Protein AF-A0A950JIH5-F1 (afdb_monomer_lite)

pLDDT: mean 81.29, std 16.19, range [45.25, 97.44]

Sequence (112 aa):
MRRAICSSVALLAASCPAAAQSVDLNSLIPAGGATASGRIIELVAILTVLSVAPGLLIMVTSFTRFIVALSFLRSGLGLQSAPANLVLISLSLFMTFFVMTPTFDRAWQNGL

Secondary structure (DSSP, 8-state):
-HHHHHHHHHHHHT----------GGGG--TTSS-HHHHHHHHHHHHHHHHHHHHHHHHHSTHHHHHHHHHHHHHHTT-SS-S-HHHHHHHHHHHHHHHHHHHHHHHHHH--

Foldseek 3Di:
DVVVVVVVVVVVVPPDPPPPPPVPLVVVDDPPDDDSVVVVVVVVVVVVVVVCVVVVVCVVFCLVVQLVVVVVVVVVVVDDCPPHSVVSNVVSVVVRCVVCVVVVVCCVVVPD

Structure (mmCIF, N/CA/C/O backbone):
data_AF-A0A950JIH5-F1
#
_entry.id   AF-A0A950JIH5-F1
#
loop_
_atom_site.group_PDB
_atom_site.id
_atom_site.type_symbol
_atom_site.label_atom_id
_atom_site.label_alt_id
_atom_site.label_comp_id
_atom_site.label_asym_id
_atom_site.label_entity_id
_atom_site.label_seq_id
_atom_site.pdbx_PDB_ins_code
_atom_site.Cartn_x
_atom_site.Cartn_y
_atom_site.Cartn_z
_atom_site.occupancy
_atom_site.B_iso_or_equiv
_atom_site.auth_seq_id
_atom_site.auth_comp_id
_atom_site.auth_asym_id
_atom_site.auth_atom_id
_atom_site.pdbx_PDB_model_num
ATOM 1 N N . MET A 1 1 ? 19.472 -25.166 31.635 1.00 55.38 1 MET A N 1
ATOM 2 C CA . MET A 1 1 ? 20.209 -23.998 31.091 1.00 55.38 1 MET A CA 1
ATOM 3 C C . MET A 1 1 ? 21.126 -24.348 29.914 1.00 55.38 1 MET A C 1
ATOM 5 O O . MET A 1 1 ? 21.025 -23.685 28.896 1.00 55.38 1 MET A O 1
ATOM 9 N N . ARG A 1 2 ? 21.935 -25.420 29.965 1.00 55.59 2 ARG A N 1
ATOM 10 C CA . ARG A 1 2 ? 22.825 -25.822 28.847 1.00 55.59 2 ARG A CA 1
ATOM 11 C C . ARG A 1 2 ? 22.122 -26.140 27.513 1.00 55.59 2 ARG A C 1
ATOM 13 O O . ARG A 1 2 ? 22.641 -25.797 26.462 1.00 55.59 2 ARG A O 1
ATOM 20 N N . ARG A 1 3 ? 20.921 -26.734 27.544 1.00 55.00 3 ARG A N 1
ATOM 21 C CA . ARG A 1 3 ? 20.166 -27.088 26.322 1.00 55.00 3 ARG A CA 1
ATOM 22 C C . ARG A 1 3 ? 19.633 -25.865 25.559 1.00 55.00 3 ARG A C 1
ATOM 24 O O . ARG A 1 3 ? 19.568 -25.911 24.342 1.00 55.00 3 ARG A O 1
ATOM 31 N N . ALA A 1 4 ? 19.333 -24.767 26.260 1.00 58.56 4 ALA A N 1
ATOM 32 C CA . ALA A 1 4 ? 18.848 -23.528 25.644 1.00 58.56 4 ALA A CA 1
ATOM 33 C C . ALA A 1 4 ? 19.955 -22.781 24.882 1.00 58.56 4 ALA A C 1
ATOM 35 O O . ALA A 1 4 ? 19.680 -22.186 23.848 1.00 58.56 4 ALA A O 1
ATOM 36 N N . ILE A 1 5 ? 21.205 -22.879 25.354 1.00 62.25 5 ILE A N 1
ATOM 37 C CA . ILE A 1 5 ? 22.384 -22.297 24.692 1.00 62.25 5 ILE A CA 1
ATOM 38 C C . ILE A 1 5 ? 22.692 -23.041 23.383 1.00 62.25 5 ILE A C 1
ATOM 40 O O . ILE A 1 5 ? 23.028 -22.420 22.381 1.00 62.25 5 ILE A O 1
ATOM 44 N N . CYS A 1 6 ? 22.523 -24.368 23.349 1.00 56.03 6 CYS A N 1
ATOM 45 C CA . CYS A 1 6 ? 22.706 -25.133 22.111 1.00 56.03 6 CYS A CA 1
ATOM 46 C C . CYS A 1 6 ? 21.644 -24.795 21.054 1.00 56.03 6 CYS A C 1
ATOM 48 O O . CYS A 1 6 ? 21.965 -24.737 19.871 1.00 56.03 6 CYS A O 1
ATOM 50 N N . SER A 1 7 ? 20.400 -24.534 21.468 1.00 60.47 7 SER A N 1
ATOM 51 C CA . SER A 1 7 ? 19.323 -24.145 20.551 1.00 60.47 7 SER A CA 1
ATOM 52 C C . SER A 1 7 ? 19.525 -22.746 19.962 1.00 60.47 7 SER A C 1
ATOM 54 O O . SER A 1 7 ? 19.296 -22.560 18.771 1.00 60.47 7 SER A O 1
ATOM 56 N N . SER A 1 8 ? 20.004 -21.775 20.746 1.00 59.12 8 SER A N 1
ATOM 57 C CA . SER A 1 8 ? 20.291 -20.424 20.242 1.00 59.12 8 SER A CA 1
ATOM 58 C C . SER A 1 8 ? 21.519 -20.376 19.325 1.00 59.12 8 SER A C 1
ATOM 60 O O . SER A 1 8 ? 21.496 -19.658 18.329 1.00 59.12 8 SER A O 1
ATOM 62 N N . VAL A 1 9 ? 22.548 -21.192 19.575 1.00 63.62 9 VAL A N 1
ATOM 63 C CA . VAL A 1 9 ? 23.696 -21.336 18.656 1.00 63.62 9 VAL A CA 1
ATOM 64 C C . VAL A 1 9 ? 23.287 -22.008 17.338 1.00 63.62 9 VAL A C 1
ATOM 66 O O . VAL A 1 9 ? 23.736 -21.587 16.274 1.00 63.62 9 VAL A O 1
ATOM 69 N N . ALA A 1 10 ? 22.388 -22.997 17.382 1.00 61.00 10 ALA A N 1
ATOM 70 C CA . ALA A 1 10 ? 21.874 -23.648 16.175 1.00 61.00 10 ALA A CA 1
ATOM 71 C C . ALA A 1 10 ? 21.067 -22.687 15.279 1.00 61.00 10 ALA A C 1
ATOM 73 O O . ALA A 1 10 ? 21.150 -22.773 14.056 1.00 61.00 10 ALA A O 1
ATOM 74 N N . LEU A 1 11 ? 20.340 -21.736 15.876 1.00 58.22 11 LEU A N 1
ATOM 75 C CA . LEU A 1 11 ? 19.611 -20.691 15.148 1.00 58.22 11 LEU A CA 1
ATOM 76 C C . LEU A 1 11 ? 20.540 -19.651 14.501 1.00 58.22 11 LEU A C 1
ATOM 78 O O . LEU A 1 11 ? 20.234 -19.191 13.405 1.00 58.22 11 LEU A O 1
ATOM 82 N N . LEU A 1 12 ? 21.693 -19.328 15.105 1.00 59.28 12 LEU A N 1
ATOM 83 C CA . LEU A 1 12 ? 22.700 -18.485 14.443 1.00 59.28 12 LEU A CA 1
ATOM 84 C C . LEU A 1 12 ? 23.388 -19.207 13.273 1.00 59.28 12 LEU A C 1
ATOM 86 O O . LEU A 1 12 ? 23.667 -18.575 12.256 1.00 59.28 12 LEU A O 1
ATOM 90 N N . ALA A 1 13 ? 23.615 -20.520 13.384 1.00 58.94 13 ALA A N 1
ATOM 91 C CA . ALA A 1 13 ? 24.236 -21.326 12.329 1.00 58.94 13 ALA A CA 1
ATOM 92 C C . ALA A 1 13 ? 23.328 -21.552 11.103 1.00 58.94 13 ALA A C 1
ATOM 94 O O . ALA A 1 13 ? 23.827 -21.849 10.021 1.00 58.94 13 ALA A O 1
ATOM 95 N N . ALA A 1 14 ? 22.010 -21.378 11.250 1.00 55.56 14 ALA A N 1
ATOM 96 C CA . ALA A 1 14 ? 21.043 -21.444 10.151 1.00 55.56 14 ALA A CA 1
ATOM 97 C C . ALA A 1 14 ? 20.928 -20.131 9.351 1.00 55.56 14 ALA A C 1
ATOM 99 O O . ALA A 1 14 ? 20.085 -20.030 8.457 1.00 55.56 14 ALA A O 1
ATOM 100 N N . SER A 1 15 ? 21.778 -19.138 9.641 1.00 51.16 15 SER A N 1
ATOM 101 C CA . SER A 1 15 ? 21.944 -17.944 8.808 1.00 51.16 15 SER A CA 1
ATOM 102 C C . SER A 1 15 ? 22.603 -18.352 7.490 1.00 51.16 15 SER A C 1
ATOM 104 O O . SER A 1 15 ? 23.814 -18.241 7.311 1.00 51.16 15 SER A O 1
ATOM 106 N N . CYS A 1 16 ? 21.800 -18.895 6.579 1.00 60.22 16 CYS A N 1
ATOM 107 C CA . CYS A 1 16 ? 22.198 -19.136 5.203 1.00 60.22 16 CYS A CA 1
ATOM 108 C C . CYS A 1 16 ? 22.729 -17.811 4.630 1.00 60.22 16 CYS A C 1
ATOM 110 O O . CYS A 1 16 ? 22.114 -16.767 4.886 1.00 60.22 16 CYS A O 1
ATOM 112 N N . PRO A 1 17 ? 23.844 -17.802 3.877 1.00 55.94 17 PRO A N 1
ATOM 113 C CA . PRO A 1 17 ? 24.198 -16.616 3.125 1.00 55.94 17 PRO A CA 1
ATOM 114 C C . PRO A 1 17 ? 23.009 -16.328 2.213 1.00 55.94 17 PRO A C 1
ATOM 116 O O . PRO A 1 17 ? 22.615 -17.170 1.406 1.00 55.94 17 PRO A O 1
ATOM 119 N N . ALA A 1 18 ? 22.388 -15.162 2.387 1.00 50.59 18 ALA A N 1
ATOM 120 C CA . ALA A 1 18 ? 21.467 -14.645 1.397 1.00 50.59 18 ALA A CA 1
ATOM 121 C C . ALA A 1 18 ? 22.249 -14.639 0.084 1.00 50.59 18 ALA A C 1
ATOM 123 O O . ALA A 1 18 ? 23.216 -13.887 -0.051 1.00 50.59 18 ALA A O 1
ATOM 124 N N . ALA A 1 19 ? 21.905 -15.548 -0.829 1.00 54.69 19 ALA A N 1
ATOM 125 C CA . ALA A 1 19 ? 22.453 -15.548 -2.168 1.00 54.69 19 ALA A CA 1
ATOM 126 C C . ALA A 1 19 ? 22.103 -14.180 -2.744 1.00 54.69 19 ALA A C 1
ATOM 128 O O . ALA A 1 19 ? 20.945 -13.909 -3.066 1.00 54.69 19 ALA A O 1
ATOM 129 N N . ALA A 1 20 ? 23.086 -13.281 -2.763 1.00 45.25 20 ALA A N 1
ATOM 130 C CA . ALA A 1 20 ? 22.949 -12.005 -3.420 1.00 45.25 20 ALA A CA 1
ATOM 131 C C . ALA A 1 20 ? 22.549 -12.338 -4.852 1.00 45.25 20 ALA A C 1
ATOM 133 O O . ALA A 1 20 ? 2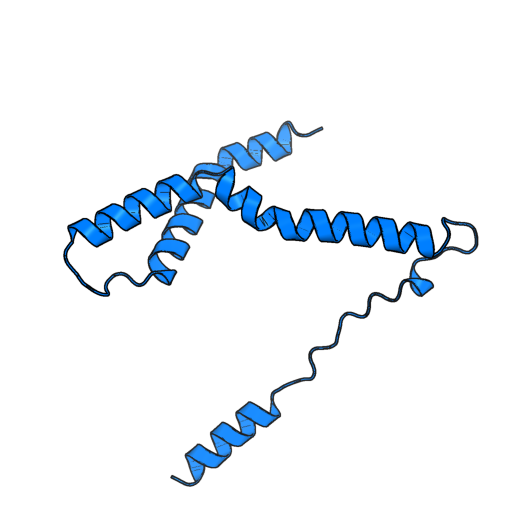3.277 -13.039 -5.555 1.00 45.25 20 ALA A O 1
ATOM 134 N N . GLN A 1 21 ? 21.360 -11.902 -5.252 1.00 57.12 21 GLN A N 1
ATOM 135 C CA . GLN A 1 21 ? 20.902 -12.004 -6.625 1.00 57.12 21 GLN A CA 1
ATOM 136 C C . GLN A 1 21 ? 21.761 -11.026 -7.430 1.00 57.12 21 GLN A C 1
ATOM 138 O O . GLN A 1 21 ? 21.349 -9.905 -7.719 1.00 57.12 21 GLN A O 1
ATOM 143 N N . SER A 1 22 ? 23.010 -11.406 -7.703 1.00 58.69 22 SER A N 1
ATOM 144 C CA . SER A 1 22 ? 23.881 -10.673 -8.600 1.00 58.69 22 SER A CA 1
ATOM 145 C C . SER A 1 22 ? 23.278 -10.855 -9.979 1.00 58.69 22 SER A C 1
ATOM 147 O O . SER A 1 22 ? 23.419 -11.906 -10.604 1.00 58.69 22 SER A O 1
ATOM 149 N N . VAL A 1 23 ? 22.514 -9.857 -10.404 1.00 66.12 23 VAL A N 1
ATOM 150 C CA . VAL A 1 23 ? 21.993 -9.782 -11.760 1.00 66.12 23 VAL A CA 1
ATOM 151 C C . VAL A 1 23 ? 23.214 -9.666 -12.671 1.00 66.12 23 VAL A C 1
ATOM 153 O O . VAL A 1 23 ? 23.795 -8.590 -12.796 1.00 66.12 23 VAL A O 1
ATOM 156 N N . ASP A 1 24 ? 23.658 -10.789 -13.238 1.00 65.62 24 ASP A N 1
ATOM 157 C CA . ASP A 1 24 ? 24.782 -10.815 -14.168 1.00 65.62 24 ASP A CA 1
ATOM 158 C C . ASP A 1 24 ? 24.324 -10.250 -15.512 1.00 65.62 24 ASP A C 1
ATOM 160 O O . ASP A 1 24 ? 23.739 -10.932 -16.358 1.00 65.62 24 ASP A O 1
ATOM 164 N N . LEU A 1 25 ? 24.577 -8.956 -15.675 1.00 64.00 25 LEU A N 1
ATOM 165 C CA . LEU A 1 25 ? 24.204 -8.184 -16.852 1.00 64.00 25 LEU A CA 1
ATOM 166 C C . LEU A 1 25 ? 24.906 -8.673 -18.115 1.00 64.00 25 LEU A C 1
ATOM 168 O O . LEU A 1 25 ? 24.373 -8.47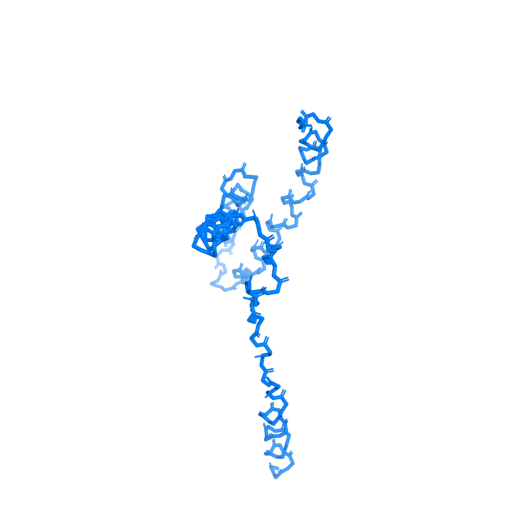0 -19.201 1.00 64.00 25 LEU A O 1
ATOM 172 N N . ASN A 1 26 ? 26.050 -9.350 -17.989 1.00 63.56 26 ASN A N 1
ATOM 173 C CA . ASN A 1 26 ? 26.803 -9.856 -19.130 1.00 63.56 26 ASN A CA 1
ATOM 174 C C . ASN A 1 26 ? 26.108 -11.058 -19.795 1.00 63.56 26 ASN A C 1
ATOM 176 O O . ASN A 1 26 ? 26.208 -11.234 -21.006 1.00 63.56 26 ASN A O 1
ATOM 180 N N . SER A 1 27 ? 25.334 -11.836 -19.029 1.00 64.38 27 SER A N 1
ATOM 181 C CA . SER A 1 27 ? 24.519 -12.949 -19.547 1.00 64.38 27 SER A CA 1
ATOM 182 C C . SER A 1 27 ? 23.274 -12.497 -20.330 1.00 64.38 27 SER A C 1
ATOM 184 O O . SER A 1 27 ? 22.664 -13.289 -21.047 1.00 64.38 27 SER A O 1
ATOM 186 N N . LEU A 1 28 ? 22.906 -11.216 -20.212 1.00 64.56 28 LEU A N 1
ATOM 187 C CA . LEU A 1 28 ? 21.703 -10.616 -20.796 1.00 64.56 28 LEU A CA 1
ATOM 188 C C . LEU A 1 28 ? 21.995 -9.751 -22.037 1.00 64.56 28 LEU A C 1
ATOM 190 O O . LEU A 1 28 ? 21.072 -9.121 -22.552 1.00 64.56 28 LEU A O 1
ATOM 194 N N . ILE A 1 29 ? 23.247 -9.697 -22.516 1.00 62.84 29 ILE A N 1
ATOM 195 C CA . ILE A 1 29 ? 23.664 -8.899 -23.683 1.00 62.84 29 ILE A CA 1
ATOM 196 C C . ILE A 1 29 ? 23.878 -9.827 -24.895 1.00 62.84 29 ILE A C 1
ATOM 198 O O . ILE A 1 29 ? 24.900 -10.510 -24.970 1.00 62.84 29 ILE A O 1
ATOM 202 N N . PRO A 1 30 ? 22.966 -9.849 -25.887 1.00 60.94 30 PRO A N 1
ATOM 203 C CA . PRO A 1 30 ? 23.259 -10.402 -27.205 1.00 60.94 30 PRO A CA 1
ATOM 204 C C . PRO A 1 30 ? 24.383 -9.597 -27.863 1.00 60.94 30 PRO A C 1
ATOM 206 O O . PRO A 1 30 ? 24.361 -8.364 -27.828 1.00 60.94 30 PRO A O 1
ATOM 209 N N . ALA A 1 31 ? 25.345 -10.275 -28.493 1.00 57.62 31 ALA A N 1
ATOM 210 C CA . ALA A 1 31 ? 26.425 -9.641 -29.246 1.00 57.62 31 ALA A CA 1
ATOM 211 C C . ALA A 1 31 ? 25.848 -8.817 -30.419 1.00 57.62 31 ALA A C 1
ATOM 213 O O . ALA A 1 31 ? 25.599 -9.350 -31.496 1.00 57.62 31 ALA A O 1
ATOM 214 N N . GLY A 1 32 ? 25.572 -7.530 -30.184 1.00 59.22 32 GLY A N 1
ATOM 215 C CA . GLY A 1 32 ? 24.980 -6.603 -31.160 1.00 59.22 32 GLY A CA 1
ATOM 216 C C . GLY A 1 32 ? 23.804 -5.758 -30.648 1.00 59.22 32 GLY A C 1
ATOM 217 O O . GLY A 1 32 ? 23.387 -4.836 -31.345 1.00 59.22 32 GLY A O 1
ATOM 218 N N . GLY A 1 33 ? 23.275 -6.038 -29.449 1.00 61.88 33 GLY A N 1
ATOM 219 C CA . GLY A 1 33 ? 22.274 -5.204 -28.765 1.00 61.88 33 GLY A CA 1
ATOM 220 C C . GLY A 1 33 ? 22.903 -4.088 -27.919 1.00 61.88 33 GLY A C 1
ATOM 221 O O . GLY A 1 33 ? 24.120 -4.052 -27.762 1.00 61.88 33 GLY A O 1
ATOM 222 N N . ALA A 1 34 ? 22.071 -3.175 -27.397 1.00 59.91 34 ALA A N 1
ATOM 223 C CA . ALA A 1 34 ? 22.454 -1.996 -26.606 1.00 59.91 34 ALA A CA 1
ATOM 224 C C . ALA A 1 34 ? 23.689 -2.215 -25.709 1.00 59.91 34 ALA A C 1
ATOM 226 O O . ALA A 1 34 ? 23.807 -3.235 -25.031 1.00 59.91 34 ALA A O 1
ATOM 227 N N . THR A 1 35 ? 24.599 -1.233 -25.691 1.00 74.06 35 THR A N 1
ATOM 228 C CA . THR A 1 35 ? 25.821 -1.273 -24.875 1.00 74.06 35 THR A CA 1
ATOM 229 C C . THR A 1 35 ? 25.491 -1.618 -23.419 1.00 74.06 35 THR A C 1
ATOM 231 O O . THR A 1 35 ? 24.436 -1.229 -22.915 1.00 74.06 35 THR A O 1
ATOM 234 N N . ALA A 1 36 ? 26.390 -2.319 -22.716 1.00 73.19 36 ALA A N 1
ATOM 235 C CA . ALA A 1 36 ? 26.191 -2.702 -21.310 1.00 73.19 36 ALA A CA 1
ATOM 236 C C . ALA A 1 36 ? 25.716 -1.520 -20.436 1.00 73.19 36 ALA A C 1
ATOM 238 O O . ALA A 1 36 ? 24.839 -1.673 -19.588 1.00 73.19 36 ALA A O 1
ATOM 239 N N . SER A 1 37 ? 26.217 -0.314 -20.722 1.00 79.94 37 SER A N 1
ATOM 240 C CA . SER A 1 37 ? 25.800 0.942 -20.093 1.00 79.94 37 SER A CA 1
ATOM 241 C C . SER A 1 37 ? 24.316 1.279 -20.295 1.00 79.94 37 SER A C 1
ATOM 243 O O . SER A 1 37 ? 23.665 1.718 -19.352 1.00 79.94 37 SER A O 1
ATOM 245 N N . GLY A 1 38 ? 23.753 1.055 -21.487 1.00 83.69 38 GLY A N 1
ATOM 246 C CA . GLY A 1 38 ? 22.334 1.306 -21.770 1.00 83.69 38 GLY A CA 1
ATOM 247 C C . GLY A 1 38 ? 21.404 0.392 -20.969 1.00 83.69 38 GLY A C 1
ATOM 248 O O . GLY A 1 38 ? 20.421 0.861 -20.396 1.00 83.69 38 GLY A O 1
ATOM 249 N N . ARG A 1 39 ? 21.759 -0.892 -20.841 1.00 80.88 39 ARG A N 1
ATOM 250 C CA . ARG A 1 39 ? 20.993 -1.863 -20.042 1.00 80.88 39 ARG A CA 1
ATOM 251 C C . ARG A 1 39 ? 21.071 -1.579 -18.541 1.00 80.88 39 ARG A C 1
ATOM 253 O O . ARG A 1 39 ? 20.074 -1.738 -17.840 1.00 80.88 39 ARG A O 1
ATOM 260 N N . ILE A 1 40 ? 22.231 -1.131 -18.048 1.00 85.50 40 ILE A N 1
ATOM 261 C CA . ILE A 1 40 ? 22.389 -0.686 -16.654 1.00 85.50 40 ILE A CA 1
ATOM 262 C C . ILE A 1 40 ? 21.438 0.480 -16.365 1.00 85.50 40 ILE A C 1
ATOM 264 O O . ILE A 1 40 ? 20.734 0.454 -15.359 1.00 85.50 40 ILE A O 1
ATOM 268 N N . ILE A 1 41 ? 21.373 1.474 -17.255 1.00 89.44 41 ILE A N 1
ATOM 269 C CA . ILE A 1 41 ? 20.487 2.636 -17.089 1.00 89.44 41 ILE A CA 1
ATOM 270 C C . ILE A 1 41 ? 19.009 2.216 -17.110 1.00 89.44 41 ILE A C 1
ATOM 272 O O . ILE A 1 41 ? 18.245 2.665 -16.258 1.00 89.44 41 ILE A O 1
ATOM 276 N N . GLU A 1 42 ? 18.608 1.329 -18.026 1.00 87.50 42 GLU A N 1
ATOM 277 C CA . GLU A 1 42 ? 17.242 0.779 -18.095 1.00 87.50 42 GLU A CA 1
ATOM 278 C C . GLU A 1 42 ? 16.845 0.075 -16.786 1.00 87.50 42 GLU A C 1
ATOM 280 O O . GLU A 1 42 ? 15.776 0.333 -16.228 1.00 87.50 42 GLU A O 1
ATOM 285 N N . LEU A 1 43 ? 17.726 -0.774 -16.251 1.00 90.12 43 LEU A N 1
ATOM 286 C CA . LEU A 1 43 ? 17.474 -1.476 -14.994 1.00 90.12 43 LEU A CA 1
ATOM 287 C C . LEU A 1 43 ? 17.405 -0.525 -13.804 1.00 90.12 43 LEU A C 1
ATOM 289 O O . LEU A 1 43 ? 16.510 -0.663 -12.972 1.00 90.12 43 LEU A O 1
ATOM 293 N N . VAL A 1 44 ? 18.302 0.460 -13.732 1.00 91.31 44 VAL A N 1
ATOM 294 C CA . VAL A 1 44 ? 18.250 1.495 -12.693 1.00 91.31 44 VAL A CA 1
ATOM 295 C C . VAL A 1 44 ? 16.931 2.267 -12.777 1.00 91.31 44 VAL A C 1
ATOM 297 O O . VAL A 1 44 ? 16.304 2.505 -11.743 1.00 91.31 44 VAL A O 1
ATOM 300 N N . ALA A 1 45 ? 16.454 2.597 -13.980 1.00 92.50 45 ALA A N 1
ATOM 301 C CA . ALA A 1 45 ? 15.174 3.275 -14.166 1.00 92.50 45 ALA A CA 1
ATOM 302 C C . ALA A 1 45 ? 13.991 2.427 -13.660 1.00 92.50 45 ALA A C 1
ATOM 304 O O . ALA A 1 45 ? 13.186 2.919 -12.866 1.00 92.50 45 ALA A O 1
ATOM 305 N N . ILE A 1 46 ? 13.912 1.144 -14.035 1.00 93.81 46 ILE A N 1
ATOM 306 C CA . ILE A 1 46 ? 12.838 0.238 -13.583 1.00 93.81 46 ILE A CA 1
ATOM 307 C C . ILE A 1 46 ? 12.884 0.032 -12.065 1.00 93.81 46 ILE A C 1
ATOM 309 O O . ILE A 1 46 ? 11.846 0.106 -11.406 1.00 93.81 46 ILE A O 1
ATOM 313 N N . LEU A 1 47 ? 14.070 -0.187 -11.488 1.00 93.75 47 LEU A N 1
ATOM 314 C CA . LEU A 1 47 ? 14.234 -0.352 -10.040 1.00 93.75 47 LEU A CA 1
ATOM 315 C C . LEU A 1 47 ? 13.809 0.903 -9.274 1.00 93.75 47 LEU A C 1
ATOM 317 O O . LEU A 1 47 ? 13.173 0.799 -8.225 1.00 93.75 47 LEU A O 1
ATOM 321 N N . THR A 1 48 ? 14.104 2.083 -9.820 1.00 94.25 48 THR A N 1
ATOM 322 C CA . THR A 1 48 ? 13.672 3.357 -9.234 1.00 94.25 48 THR A CA 1
ATOM 323 C C . THR A 1 48 ? 12.147 3.447 -9.196 1.00 94.25 48 THR A C 1
ATOM 325 O O . THR A 1 48 ? 11.573 3.750 -8.149 1.00 94.25 48 THR A O 1
ATOM 328 N N . VAL A 1 49 ? 11.471 3.117 -10.302 1.00 94.69 49 VAL A N 1
ATOM 329 C CA . VAL A 1 49 ? 10.000 3.100 -10.363 1.00 94.69 49 VAL A CA 1
ATOM 330 C C . VAL A 1 49 ? 9.419 2.063 -9.395 1.00 94.69 49 VAL A C 1
ATOM 332 O O . VAL A 1 49 ? 8.497 2.375 -8.638 1.00 94.69 49 VAL A O 1
ATOM 335 N N . LEU A 1 50 ? 9.986 0.855 -9.353 1.00 93.75 50 LEU A N 1
ATOM 336 C CA . LEU A 1 50 ? 9.515 -0.230 -8.491 1.00 93.75 50 LEU A CA 1
ATOM 337 C C . LEU A 1 50 ? 9.681 0.089 -6.997 1.00 93.75 50 LEU A C 1
ATOM 339 O O . LEU A 1 50 ? 8.830 -0.287 -6.195 1.00 93.75 50 LEU A O 1
ATOM 343 N N . SER A 1 51 ? 10.731 0.822 -6.618 1.00 94.75 51 SER A N 1
ATOM 344 C CA . SER A 1 51 ? 10.946 1.247 -5.231 1.00 94.75 51 SER A CA 1
ATOM 345 C C . SER A 1 51 ? 9.915 2.277 -4.757 1.00 94.75 51 SER A C 1
ATOM 347 O O . SER A 1 51 ? 9.584 2.305 -3.572 1.00 94.75 51 SER A O 1
ATOM 349 N N . VAL A 1 52 ? 9.413 3.129 -5.655 1.00 95.88 52 VAL A N 1
ATOM 350 C CA . VAL A 1 52 ? 8.397 4.150 -5.338 1.00 95.88 52 VAL A CA 1
ATOM 351 C C . VAL A 1 52 ? 6.977 3.569 -5.401 1.00 95.88 52 VAL A C 1
ATOM 353 O O . VAL A 1 52 ? 6.087 4.009 -4.666 1.00 95.88 52 VAL A O 1
ATOM 356 N N . ALA A 1 53 ? 6.770 2.533 -6.219 1.00 94.00 53 ALA A N 1
ATOM 357 C CA . ALA A 1 53 ? 5.488 1.860 -6.418 1.00 94.00 53 ALA A CA 1
ATOM 358 C C . ALA A 1 53 ? 4.728 1.468 -5.127 1.00 94.00 53 ALA A C 1
ATOM 360 O O . ALA A 1 53 ? 3.540 1.789 -5.049 1.00 94.00 53 ALA A O 1
ATOM 361 N N . PRO A 1 54 ? 5.326 0.837 -4.091 1.00 90.19 54 PRO A N 1
ATOM 362 C CA . PRO A 1 54 ? 4.577 0.439 -2.894 1.00 90.19 54 PRO A CA 1
ATOM 363 C C . PRO A 1 54 ? 4.035 1.637 -2.101 1.00 90.19 54 PRO A C 1
ATOM 365 O O . PRO A 1 54 ? 2.931 1.571 -1.561 1.00 90.19 54 PRO A O 1
ATOM 368 N N . GLY A 1 55 ? 4.770 2.753 -2.067 1.00 93.62 55 GLY A N 1
ATOM 369 C CA . GLY A 1 55 ? 4.303 3.987 -1.431 1.00 93.62 55 GLY A CA 1
ATOM 370 C C . GLY A 1 55 ? 3.147 4.626 -2.201 1.00 93.62 55 GLY A C 1
ATOM 371 O O . GLY A 1 55 ? 2.148 5.030 -1.604 1.00 93.62 55 GLY A O 1
ATOM 372 N N . LEU A 1 56 ? 3.242 4.655 -3.534 1.00 93.69 56 LEU A N 1
ATOM 373 C CA . LEU A 1 56 ? 2.160 5.150 -4.389 1.00 93.69 56 LEU A CA 1
ATOM 374 C C . LEU A 1 56 ? 0.900 4.293 -4.282 1.00 93.69 56 LEU A C 1
ATOM 376 O O . LEU A 1 56 ? -0.194 4.847 -4.218 1.00 93.69 56 LEU A O 1
ATOM 380 N N . LEU A 1 57 ? 1.041 2.969 -4.196 1.00 92.56 57 LEU A N 1
ATOM 381 C CA . LEU A 1 57 ? -0.086 2.057 -3.997 1.00 92.56 57 LEU A CA 1
ATOM 382 C C . LEU A 1 57 ? -0.855 2.429 -2.724 1.00 92.56 57 LEU A C 1
ATOM 384 O O . LEU A 1 57 ? -2.077 2.548 -2.744 1.00 92.56 57 LEU A O 1
ATOM 388 N N . ILE A 1 58 ? -0.150 2.701 -1.628 1.00 94.69 58 ILE A N 1
ATOM 389 C CA . ILE A 1 58 ? -0.772 3.120 -0.368 1.00 94.69 58 ILE A CA 1
ATOM 390 C C . ILE A 1 58 ? -1.458 4.495 -0.495 1.00 94.69 58 ILE A C 1
ATOM 392 O O . ILE A 1 58 ? -2.569 4.678 0.005 1.00 94.69 58 ILE A O 1
ATOM 396 N N . MET A 1 59 ? -0.821 5.449 -1.177 1.00 94.56 59 MET A N 1
ATOM 397 C CA . MET A 1 59 ? -1.301 6.833 -1.305 1.00 94.56 59 MET A CA 1
ATOM 398 C C . MET A 1 59 ? -2.509 6.979 -2.241 1.00 94.56 59 MET A C 1
ATOM 400 O O . MET A 1 59 ? -3.410 7.765 -1.958 1.00 94.56 59 MET A O 1
ATOM 404 N N . VAL A 1 60 ? -2.529 6.239 -3.352 1.00 94.69 60 VAL A N 1
ATOM 405 C CA . VAL A 1 60 ? -3.556 6.343 -4.406 1.00 94.69 60 VAL A CA 1
ATOM 406 C C . VAL A 1 60 ? -4.785 5.477 -4.100 1.00 94.69 60 VAL A C 1
ATOM 408 O O . VAL A 1 60 ? -5.848 5.670 -4.688 1.00 94.69 60 VAL A O 1
ATOM 411 N N . THR A 1 61 ? -4.681 4.536 -3.160 1.00 95.94 61 THR A N 1
ATOM 412 C CA . THR A 1 61 ? -5.791 3.647 -2.786 1.00 95.94 61 THR A CA 1
ATOM 413 C C . THR A 1 61 ? -6.540 4.115 -1.533 1.00 95.94 61 THR A C 1
ATOM 415 O O . THR A 1 61 ? -6.218 5.115 -0.895 1.00 95.94 61 THR A O 1
ATOM 418 N N . SER A 1 62 ? -7.571 3.362 -1.138 1.00 95.06 62 SER A N 1
ATOM 419 C CA . SER A 1 62 ? -8.360 3.611 0.072 1.00 95.06 62 SER A CA 1
ATOM 420 C C . SER A 1 62 ? -7.626 3.289 1.381 1.00 95.06 62 SER A C 1
ATOM 422 O O . SER A 1 62 ? -8.207 3.496 2.450 1.00 95.06 62 SER A O 1
ATOM 424 N N . PHE A 1 63 ? -6.375 2.811 1.334 1.00 97.12 63 PHE A N 1
ATOM 425 C CA . PHE A 1 63 ? -5.609 2.434 2.527 1.00 97.12 63 PHE A CA 1
ATOM 426 C C . PHE A 1 63 ? -5.537 3.564 3.552 1.00 97.12 63 PHE A C 1
ATOM 428 O O . PHE A 1 63 ? -5.881 3.358 4.718 1.00 97.12 63 PHE A O 1
ATOM 435 N N . THR A 1 64 ? -5.167 4.772 3.112 1.00 95.69 64 THR A N 1
ATOM 436 C CA . THR A 1 64 ? -5.034 5.951 3.983 1.00 95.69 64 THR A CA 1
ATOM 437 C C . THR A 1 64 ? -6.341 6.271 4.711 1.00 95.69 64 THR A C 1
ATOM 439 O O . THR A 1 64 ? -6.338 6.644 5.882 1.00 95.69 64 THR A O 1
ATOM 442 N N . ARG A 1 65 ? -7.491 6.056 4.062 1.00 96.06 65 ARG A N 1
ATOM 443 C CA . ARG A 1 65 ? -8.800 6.310 4.676 1.00 96.06 65 ARG A CA 1
ATOM 444 C C . ARG A 1 65 ? -9.128 5.288 5.763 1.00 96.06 65 ARG A C 1
ATOM 446 O O . ARG A 1 65 ? -9.590 5.673 6.836 1.00 96.06 65 ARG A O 1
ATOM 453 N N . PHE A 1 66 ? -8.865 4.007 5.506 1.00 97.44 66 PHE A N 1
ATOM 454 C CA . PHE A 1 66 ? -9.105 2.946 6.485 1.00 97.44 66 PHE A CA 1
ATOM 455 C C . PHE A 1 66 ? -8.181 3.060 7.697 1.00 97.44 66 PHE A C 1
ATOM 457 O O . PHE A 1 66 ? -8.663 2.992 8.827 1.00 97.44 66 PHE A O 1
ATOM 464 N N . ILE A 1 67 ? -6.879 3.284 7.494 1.00 96.19 67 ILE A N 1
ATOM 465 C CA . ILE A 1 67 ? -5.933 3.381 8.615 1.00 96.19 67 ILE A CA 1
ATOM 466 C C . ILE A 1 67 ? -6.225 4.591 9.508 1.00 96.19 67 ILE A C 1
ATOM 468 O O . ILE A 1 67 ? -6.130 4.477 10.728 1.00 96.19 67 ILE A O 1
ATOM 472 N N . VAL A 1 68 ? -6.645 5.725 8.935 1.00 95.50 68 VAL A N 1
ATOM 473 C CA . VAL A 1 68 ? -7.029 6.920 9.704 1.00 95.50 68 VAL A CA 1
ATOM 474 C C . VAL A 1 68 ? -8.307 6.670 10.503 1.00 95.50 68 VAL A C 1
ATOM 476 O O . VAL A 1 68 ? -8.335 6.951 11.699 1.00 95.50 68 VAL A O 1
ATOM 479 N N . ALA A 1 69 ? -9.338 6.079 9.891 1.00 95.69 69 ALA A N 1
ATOM 480 C CA . ALA A 1 69 ? -10.583 5.754 10.591 1.00 95.69 69 ALA A CA 1
ATOM 481 C C . ALA A 1 69 ? -10.347 4.785 11.764 1.00 95.69 69 ALA A C 1
ATOM 483 O O . ALA A 1 69 ? -10.803 5.030 12.882 1.00 95.69 69 ALA A O 1
ATOM 484 N N . LEU A 1 70 ? -9.571 3.722 11.536 1.00 94.69 70 LEU A N 1
ATOM 485 C CA . LEU A 1 70 ? -9.212 2.756 12.576 1.00 94.69 70 LEU A CA 1
ATOM 486 C C . LEU A 1 70 ? -8.290 3.365 13.648 1.00 94.69 70 LEU A C 1
ATOM 488 O O . LEU A 1 70 ? -8.393 3.013 14.823 1.00 94.69 70 LEU A O 1
ATOM 492 N N . SER A 1 71 ? -7.423 4.311 13.279 1.00 92.44 71 SER A N 1
ATOM 493 C CA . SER A 1 71 ? -6.573 5.037 14.233 1.00 92.44 71 SER A CA 1
ATOM 494 C C . SER A 1 71 ? -7.382 5.965 15.132 1.00 92.44 71 SER A C 1
ATOM 496 O O . SER A 1 71 ? -7.128 6.009 16.335 1.00 92.44 71 SER A O 1
ATOM 498 N N . PHE A 1 72 ? -8.381 6.664 14.587 1.00 93.00 72 PHE A N 1
ATOM 499 C CA . PHE A 1 72 ? -9.305 7.453 15.399 1.00 93.00 72 PHE A CA 1
ATOM 500 C C . PHE A 1 72 ? -10.138 6.575 16.322 1.00 93.00 72 PHE A C 1
ATOM 502 O O . PHE A 1 72 ? -10.295 6.918 17.492 1.00 93.00 72 PHE A O 1
ATOM 509 N N . LEU A 1 73 ? -10.597 5.417 15.837 1.00 92.69 73 LEU A N 1
ATOM 510 C CA . LEU A 1 73 ? -11.287 4.446 16.680 1.00 92.69 73 LEU A CA 1
ATOM 511 C C . LEU A 1 73 ? -10.398 4.000 17.848 1.00 92.69 73 LEU A C 1
ATOM 513 O O . LEU A 1 73 ? -10.847 4.023 18.990 1.00 92.69 73 LEU A O 1
ATOM 517 N N . ARG A 1 74 ? -9.121 3.677 17.595 1.00 90.44 74 ARG A N 1
ATOM 518 C CA . ARG A 1 74 ? -8.162 3.326 18.656 1.00 90.44 74 ARG A CA 1
ATOM 519 C C . ARG A 1 74 ? -8.018 4.443 19.690 1.00 90.44 74 ARG A C 1
ATOM 521 O O . ARG A 1 74 ? -8.096 4.167 20.882 1.00 90.44 74 ARG A O 1
ATOM 528 N N . SER A 1 75 ? -7.825 5.686 19.252 1.00 89.25 75 SER A N 1
ATOM 529 C CA . SER A 1 75 ? -7.716 6.831 20.166 1.00 89.25 75 SER A CA 1
ATOM 530 C C . SER A 1 75 ? -8.996 7.042 20.982 1.00 89.25 75 SER A C 1
ATOM 532 O O . SER A 1 75 ? -8.918 7.368 22.163 1.00 89.25 75 SER A O 1
ATOM 534 N N . GLY A 1 76 ? -10.164 6.803 20.380 1.00 88.75 76 GLY A N 1
ATOM 535 C CA . GLY A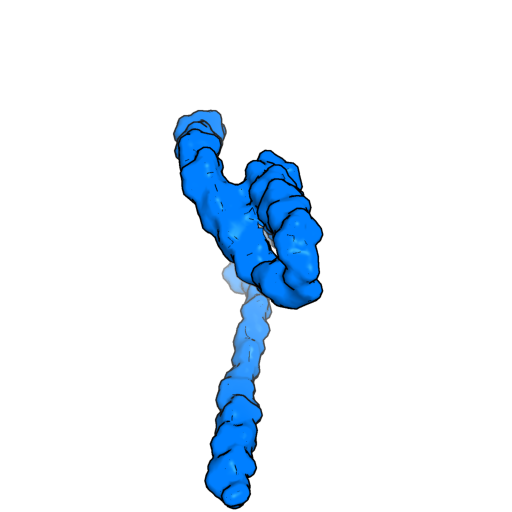 1 76 ? -11.462 6.902 21.048 1.00 88.75 76 GLY A CA 1
ATOM 536 C C . GLY A 1 76 ? -11.711 5.830 22.115 1.00 88.75 76 GLY A C 1
ATOM 537 O O . GLY A 1 76 ? -12.474 6.077 23.042 1.00 88.75 76 GLY A O 1
ATOM 538 N N . LEU A 1 77 ? -11.050 4.667 22.032 1.00 89.06 77 LEU A N 1
ATOM 539 C CA . LEU A 1 77 ? -11.171 3.592 23.029 1.00 89.06 77 LEU A CA 1
ATOM 540 C C . LEU A 1 77 ? -10.401 3.873 24.332 1.00 89.06 77 LEU A C 1
ATOM 542 O O . LEU A 1 77 ? -10.600 3.160 25.312 1.00 89.06 77 LEU A O 1
ATOM 546 N N . GLY A 1 78 ? -9.507 4.868 24.366 1.00 84.44 78 GLY A N 1
ATOM 547 C CA . GLY A 1 78 ? -8.744 5.229 25.571 1.00 84.44 78 GLY A CA 1
ATOM 548 C C . GLY A 1 78 ? -7.734 4.171 26.048 1.00 84.44 78 GLY A C 1
ATOM 549 O O . GLY A 1 78 ? -7.162 4.305 27.128 1.00 84.44 78 GLY A O 1
ATOM 550 N N . LEU A 1 79 ? -7.492 3.121 25.256 1.00 83.88 79 LEU A N 1
ATOM 551 C CA . LEU A 1 79 ? -6.544 2.048 25.561 1.00 83.88 79 LEU A CA 1
ATOM 552 C C . LEU A 1 79 ? -5.145 2.415 25.040 1.00 83.88 79 LEU A C 1
ATOM 554 O O . LEU A 1 79 ? -4.977 2.763 23.873 1.00 83.88 79 LEU A O 1
ATOM 558 N N . GLN A 1 80 ? -4.118 2.324 25.891 1.00 73.69 80 GLN A N 1
ATOM 559 C CA . GLN A 1 80 ? -2.782 2.853 25.563 1.00 73.69 80 GLN A CA 1
ATOM 560 C C . GLN A 1 80 ? -1.995 2.031 24.5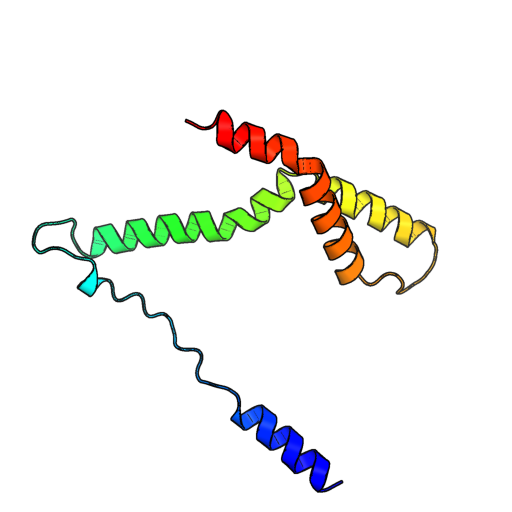28 1.00 73.69 80 GLN A C 1
ATOM 562 O O . GLN A 1 80 ? -1.118 2.569 23.858 1.00 73.69 80 GLN A O 1
ATOM 567 N N . SER A 1 81 ? -2.288 0.742 24.370 1.00 74.44 81 SER A N 1
ATOM 568 C CA . SER A 1 81 ? -1.472 -0.157 23.534 1.00 74.44 81 SER A CA 1
ATOM 569 C C . SER A 1 81 ? -2.276 -1.167 22.719 1.00 74.44 81 SER A C 1
ATOM 571 O O . SER A 1 81 ? -1.716 -1.849 21.859 1.00 74.44 81 SER A O 1
ATOM 573 N N . ALA A 1 82 ? -3.588 -1.240 22.943 1.00 83.56 82 ALA A N 1
ATOM 574 C CA . ALA A 1 82 ? -4.490 -2.077 22.171 1.00 83.56 82 ALA A CA 1
ATOM 575 C C . ALA A 1 82 ? -5.339 -1.202 21.236 1.00 83.56 82 ALA A C 1
ATOM 577 O O . ALA A 1 82 ? -5.917 -0.221 21.706 1.00 83.56 82 ALA A O 1
ATOM 578 N N . PRO A 1 83 ? -5.479 -1.550 19.945 1.00 79.88 83 PRO A N 1
ATOM 579 C CA . PRO A 1 83 ? -4.764 -2.579 19.173 1.00 79.88 83 PRO A CA 1
ATOM 580 C C . PRO A 1 83 ? -3.358 -2.132 18.715 1.00 79.88 83 PRO A C 1
ATOM 582 O O . PRO A 1 83 ? -3.134 -0.947 18.463 1.00 79.88 83 PRO A O 1
ATOM 585 N N . ALA A 1 84 ? -2.420 -3.078 18.556 1.00 92.00 84 ALA A N 1
ATOM 586 C CA . ALA A 1 84 ? -1.057 -2.800 18.084 1.00 92.00 84 ALA A CA 1
ATOM 587 C C . ALA A 1 84 ? -1.041 -2.200 16.663 1.00 92.00 84 ALA A C 1
ATOM 589 O O . ALA A 1 84 ? -1.852 -2.577 15.818 1.00 92.00 84 ALA A O 1
ATOM 590 N N . ASN A 1 85 ? -0.074 -1.322 16.364 1.00 91.62 85 ASN A N 1
ATOM 591 C CA . ASN A 1 85 ? 0.010 -0.626 15.069 1.00 91.62 85 ASN A CA 1
ATOM 592 C C . ASN A 1 85 ? 0.035 -1.592 13.867 1.00 91.62 85 ASN A C 1
ATOM 594 O O . ASN A 1 85 ? -0.651 -1.379 12.874 1.00 91.62 85 ASN A O 1
ATOM 598 N N . LEU A 1 86 ? 0.759 -2.709 13.994 1.00 94.19 86 LEU A N 1
ATOM 599 C CA . LEU A 1 86 ? 0.830 -3.740 12.956 1.00 94.19 86 LEU A CA 1
ATOM 600 C C . LEU A 1 86 ? -0.552 -4.343 12.650 1.00 94.19 86 LEU A C 1
ATOM 602 O O . LEU A 1 86 ? -0.870 -4.575 11.489 1.00 94.19 86 LEU A O 1
ATOM 606 N N . VAL A 1 87 ? -1.398 -4.523 13.669 1.00 94.75 87 VAL A N 1
ATOM 607 C CA . VAL A 1 87 ? -2.766 -5.042 13.499 1.00 94.75 87 VAL A CA 1
ATOM 608 C C . VAL A 1 87 ? -3.644 -4.039 12.756 1.00 94.75 87 VAL A C 1
ATOM 610 O O . VAL A 1 87 ? -4.418 -4.432 11.892 1.00 94.75 87 VAL A O 1
ATOM 613 N N . LEU A 1 88 ? -3.518 -2.742 13.052 1.00 94.50 88 LEU A N 1
ATOM 614 C CA . LEU A 1 88 ? -4.264 -1.710 12.323 1.00 94.50 88 LEU A CA 1
ATOM 615 C C . LEU A 1 88 ? -3.856 -1.662 10.849 1.00 94.50 88 LEU A C 1
ATOM 617 O O . LEU A 1 88 ? -4.725 -1.583 9.984 1.00 94.50 88 LEU A O 1
ATOM 621 N N . ILE A 1 89 ? -2.551 -1.758 10.579 1.00 95.50 89 ILE A N 1
ATOM 622 C CA . ILE A 1 89 ? -1.995 -1.785 9.223 1.00 95.50 89 ILE A CA 1
ATOM 623 C C . ILE A 1 89 ? -2.468 -3.031 8.466 1.00 95.50 89 ILE A C 1
ATOM 625 O O . ILE A 1 89 ? -2.853 -2.929 7.304 1.00 95.50 89 ILE A O 1
ATOM 629 N N . SER A 1 90 ? -2.472 -4.209 9.095 1.00 96.19 90 SER A N 1
ATOM 630 C CA . SER A 1 90 ? -2.924 -5.434 8.427 1.00 96.19 90 SER A CA 1
ATOM 631 C C . SER A 1 90 ? -4.425 -5.400 8.129 1.00 96.19 90 SER A C 1
ATOM 633 O O . SER A 1 90 ? -4.830 -5.742 7.015 1.00 96.19 90 SER A O 1
ATOM 635 N N . LEU A 1 91 ? -5.245 -4.914 9.068 1.00 96.12 91 LEU A N 1
ATOM 636 C CA . LEU A 1 91 ? -6.681 -4.719 8.851 1.00 96.12 91 LEU A CA 1
ATOM 637 C C . LEU A 1 91 ? -6.951 -3.726 7.718 1.00 96.12 91 LEU A C 1
ATOM 639 O O . LEU A 1 91 ? -7.796 -3.992 6.863 1.00 96.12 91 LEU A O 1
ATOM 643 N N . SER A 1 92 ? -6.244 -2.593 7.691 1.00 96.62 92 SER A N 1
ATOM 644 C CA . SER A 1 92 ? -6.443 -1.581 6.650 1.00 96.62 92 SER A 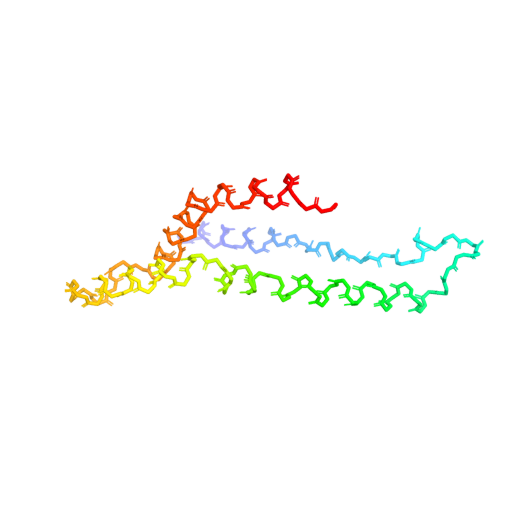CA 1
ATOM 645 C C . SER A 1 92 ? -6.024 -2.092 5.275 1.00 96.62 92 SER A C 1
ATOM 647 O O . SER A 1 92 ? -6.692 -1.796 4.283 1.00 96.62 92 SER A O 1
ATOM 649 N N . LEU A 1 93 ? -4.960 -2.892 5.200 1.00 95.56 93 LEU A N 1
ATOM 650 C CA . LEU A 1 93 ? -4.473 -3.481 3.955 1.00 95.56 93 LEU A CA 1
ATOM 651 C C . LEU A 1 93 ? -5.445 -4.546 3.419 1.00 95.56 93 LEU A C 1
ATOM 653 O O . LEU A 1 93 ? -5.782 -4.527 2.236 1.00 95.56 93 LEU A O 1
ATOM 657 N N . PHE A 1 94 ? -5.993 -5.390 4.299 1.00 96.19 94 PHE A N 1
ATOM 658 C CA . PHE A 1 94 ? -7.029 -6.362 3.938 1.00 96.19 94 PHE A CA 1
ATOM 659 C C . PHE A 1 94 ? -8.320 -5.686 3.449 1.00 96.19 94 PHE A C 1
ATOM 661 O O . PHE A 1 94 ? -8.832 -6.023 2.382 1.00 96.19 94 PHE A O 1
ATOM 668 N N . MET A 1 95 ? -8.806 -4.676 4.179 1.00 96.75 95 MET A N 1
ATOM 669 C CA . MET A 1 95 ? -9.985 -3.896 3.776 1.00 96.75 95 MET A CA 1
ATOM 670 C C . MET A 1 95 ? -9.773 -3.174 2.444 1.00 96.75 95 MET A C 1
ATOM 672 O O . MET A 1 95 ? -10.689 -3.093 1.629 1.00 96.75 95 MET A O 1
ATOM 676 N N . THR A 1 96 ? -8.555 -2.689 2.192 1.00 96.44 96 THR A N 1
ATOM 677 C CA . THR A 1 96 ? -8.213 -2.041 0.922 1.00 96.44 96 THR A CA 1
ATOM 678 C C . THR A 1 96 ? -8.312 -3.016 -0.239 1.00 96.44 96 THR A C 1
ATOM 680 O O . THR A 1 96 ? -8.990 -2.693 -1.207 1.00 96.44 96 THR A O 1
ATOM 683 N N . PHE A 1 97 ? -7.709 -4.205 -0.149 1.00 94.69 97 PHE A N 1
ATOM 684 C CA . PHE A 1 97 ? -7.814 -5.202 -1.221 1.00 94.69 97 PHE A CA 1
ATOM 685 C C . PHE A 1 97 ? -9.258 -5.645 -1.466 1.00 94.69 97 PHE A C 1
ATOM 687 O O . PHE A 1 97 ? -9.697 -5.698 -2.615 1.00 94.69 97 PHE A O 1
ATOM 694 N N . PHE A 1 98 ? -10.016 -5.886 -0.395 1.00 95.19 98 PHE A N 1
ATOM 695 C CA . PHE A 1 98 ? -11.422 -6.265 -0.501 1.00 95.19 98 PHE A CA 1
ATOM 696 C C . PHE A 1 98 ? -12.248 -5.202 -1.244 1.00 95.19 98 PHE A C 1
ATOM 698 O O . PHE A 1 98 ? -12.969 -5.520 -2.186 1.00 95.19 98 PHE A O 1
ATOM 705 N N . VAL A 1 99 ? -12.098 -3.925 -0.882 1.00 96.31 99 VAL A N 1
ATOM 706 C CA . VAL A 1 99 ? -12.880 -2.833 -1.487 1.00 96.31 99 VAL A CA 1
ATOM 707 C C . VAL A 1 99 ? -12.364 -2.421 -2.871 1.00 96.31 99 VAL A C 1
ATOM 709 O O . VAL A 1 99 ? -13.156 -1.992 -3.707 1.00 96.31 99 VAL A O 1
ATOM 712 N N . MET A 1 100 ? -11.064 -2.560 -3.148 1.00 96.88 100 MET A N 1
ATOM 713 C CA . MET A 1 100 ? -10.455 -2.160 -4.426 1.00 96.88 100 MET A CA 1
ATOM 714 C C . MET A 1 100 ? -10.495 -3.228 -5.519 1.00 96.88 100 MET A C 1
ATOM 716 O O . MET A 1 100 ? -10.109 -2.926 -6.646 1.00 96.88 100 MET A O 1
ATOM 720 N N . THR A 1 101 ? -11.000 -4.431 -5.239 1.00 95.12 101 THR A N 1
ATOM 721 C CA . THR A 1 101 ? -11.145 -5.505 -6.241 1.00 95.12 101 THR A CA 1
ATOM 722 C C . THR A 1 101 ? -11.747 -5.016 -7.579 1.00 95.12 101 THR A C 1
ATOM 724 O O . THR A 1 101 ? -11.077 -5.166 -8.600 1.00 95.12 101 TH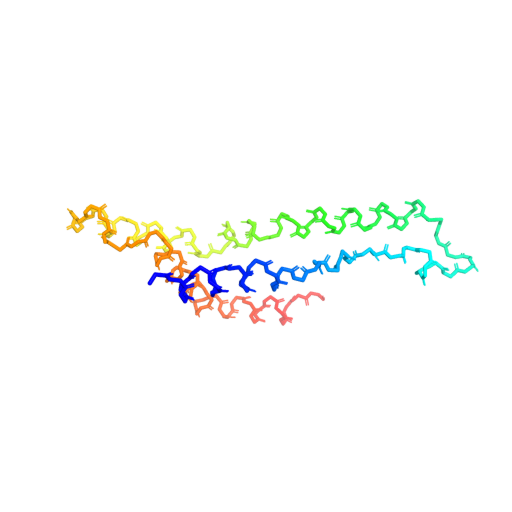R A O 1
ATOM 727 N N . PRO A 1 102 ? -12.907 -4.319 -7.629 1.00 94.50 102 PRO A N 1
ATOM 728 C CA . PRO A 1 102 ? -13.472 -3.854 -8.903 1.00 94.50 102 PRO A CA 1
ATOM 729 C C . PRO A 1 102 ? -12.619 -2.788 -9.602 1.00 94.50 102 PRO A C 1
ATOM 731 O O . PRO A 1 102 ? -12.672 -2.653 -10.823 1.00 94.50 102 PRO A O 1
ATOM 734 N N . THR A 1 103 ? -11.850 -1.999 -8.853 1.00 93.69 103 THR A N 1
ATOM 735 C CA . THR A 1 103 ? -10.953 -0.991 -9.427 1.00 93.69 103 THR A CA 1
ATOM 736 C C . THR A 1 103 ? -9.764 -1.662 -10.103 1.00 93.69 103 THR A C 1
ATOM 738 O O . THR A 1 103 ? -9.391 -1.258 -11.203 1.00 93.69 103 THR A O 1
ATOM 741 N N . PHE A 1 104 ? -9.213 -2.713 -9.489 1.00 92.50 104 PHE A N 1
ATOM 742 C CA . PHE A 1 104 ? -8.163 -3.526 -10.099 1.00 92.50 104 PHE A CA 1
ATOM 743 C C . PHE A 1 104 ? -8.668 -4.274 -11.332 1.00 92.50 104 PHE A C 1
ATOM 745 O O . PHE A 1 104 ? -8.002 -4.229 -12.363 1.00 92.50 104 PHE A O 1
ATOM 752 N N . ASP A 1 105 ? -9.870 -4.854 -11.279 1.00 94.44 105 ASP A N 1
ATOM 753 C CA . ASP A 1 105 ? -10.475 -5.515 -12.442 1.00 94.44 105 ASP A CA 1
ATOM 754 C C . ASP A 1 105 ? -10.690 -4.537 -13.600 1.00 94.44 105 ASP A C 1
ATOM 756 O O . ASP A 1 105 ? -10.347 -4.831 -14.744 1.00 94.44 105 ASP A O 1
ATOM 760 N N . ARG A 1 106 ? -11.206 -3.335 -13.317 1.00 94.19 106 ARG A N 1
ATOM 761 C CA . ARG A 1 106 ? -11.366 -2.292 -14.339 1.00 94.19 106 ARG A CA 1
ATOM 762 C C . ARG A 1 106 ? -10.029 -1.830 -14.899 1.00 94.19 106 ARG A C 1
ATOM 764 O O . ARG A 1 106 ? -9.954 -1.612 -16.102 1.00 94.19 106 ARG A O 1
ATOM 771 N N . ALA A 1 107 ? -9.006 -1.664 -14.065 1.00 92.12 107 ALA A N 1
ATOM 772 C CA . ALA A 1 107 ? -7.675 -1.282 -14.525 1.00 92.12 107 ALA A CA 1
ATOM 773 C C . ALA A 1 107 ? -7.050 -2.369 -15.414 1.00 92.12 107 ALA A C 1
ATOM 775 O O . ALA A 1 107 ? -6.421 -2.038 -16.412 1.00 92.12 107 ALA A O 1
ATOM 776 N N . TRP A 1 108 ? -7.272 -3.646 -15.094 1.00 93.62 108 TRP A N 1
ATOM 777 C CA . TRP A 1 108 ? -6.805 -4.775 -15.897 1.00 93.62 108 TRP A CA 1
ATOM 778 C C . TRP A 1 108 ? -7.554 -4.906 -17.230 1.00 93.62 108 TRP A C 1
ATOM 780 O O . TRP A 1 108 ? -6.945 -5.198 -18.249 1.00 93.62 108 TRP A O 1
ATOM 790 N N . GLN A 1 109 ? -8.871 -4.679 -17.236 1.00 94.81 109 GLN A N 1
ATOM 791 C CA . GLN A 1 109 ? -9.704 -4.823 -18.439 1.00 94.81 109 GLN A CA 1
ATOM 792 C C . GLN A 1 109 ? -9.659 -3.606 -19.374 1.00 94.81 109 GLN A C 1
ATOM 794 O O . GLN A 1 109 ? -9.795 -3.772 -20.580 1.00 94.81 109 GLN A O 1
ATOM 799 N N . ASN A 1 110 ? -9.525 -2.390 -18.830 1.00 94.12 110 ASN A N 1
ATOM 800 C CA . ASN A 1 110 ? -9.524 -1.140 -19.605 1.00 94.12 110 ASN A CA 1
ATOM 801 C C . ASN A 1 110 ? -8.120 -0.540 -19.789 1.00 94.12 110 ASN A C 1
ATOM 803 O O . ASN A 1 110 ? -7.985 0.491 -20.447 1.00 94.12 110 ASN A O 1
ATOM 807 N N . GLY A 1 111 ? -7.092 -1.122 -19.165 1.00 76.50 111 GLY A N 1
ATOM 808 C CA . GLY A 1 111 ? -5.699 -0.762 -19.415 1.00 76.50 111 GLY A CA 1
ATOM 809 C C . GLY A 1 111 ? -5.297 -1.203 -20.820 1.00 76.50 111 GLY A C 1
ATOM 810 O O . GLY A 1 111 ? -5.636 -2.313 -21.215 1.00 76.50 111 GLY A O 1
ATOM 811 N N . LEU A 1 112 ? -4.644 -0.303 -21.565 1.00 53.62 112 LEU A N 1
ATOM 812 C CA . LEU A 1 112 ? -4.210 -0.500 -22.957 1.00 53.62 112 LEU A CA 1
ATOM 813 C C . LEU A 1 112 ? -3.429 -1.802 -23.171 1.00 53.62 112 LEU A C 1
ATOM 815 O O . LEU A 1 112 ? -2.473 -2.034 -22.394 1.00 53.62 112 LEU A O 1
#

Radius of gyration: 23.04 Å; chains: 1; bounding box: 40×34×62 Å